Protein AF-A0A7J7G864-F1 (afdb_monomer_lite)

Secondary structure (DSSP, 8-state):
--TT--EEEEEEEEEEETTEEEEEEEEEEEEEE-SPPSS---TT--TTTSB-----S-S--

Sequence (61 aa):
MKPDGTVILRNAKIDMFKGSMRLAVDKWGRVEVTEPASFTVKDDNNLSLLKLVCCCAASLV

pLDDT: mean 75.63, std 14.36, range [37.03, 89.38]

InterPro domains:
  IPR012340 Nucleic acid-binding, OB-fold [G3DSA:2.40.50.140] (1-49)
  IPR012340 Nucleic acid-binding, OB-fold [SSF50249] (1-53)
  IPR048970 Single-stranded DNA binding protein Ssb-like, OB fold [PF21473] (1-33)

Radius of gyration: 15.84 Å; chains: 1; bounding box: 39×37×32 Å

Organism: Camellia sinensis (NCBI:txid4442)

Structure (mmCIF, N/CA/C/O backbone):
data_AF-A0A7J7G864-F1
#
_entry.id   AF-A0A7J7G864-F1
#
loop_
_atom_site.group_PDB
_atom_site.id
_atom_site.type_symbol
_atom_site.label_atom_id
_atom_site.label_alt_id
_atom_site.label_comp_id
_atom_site.label_asym_id
_atom_site.label_entity_id
_atom_site.label_seq_id
_atom_site.pdbx_PDB_ins_code
_atom_site.Cartn_x
_atom_site.Cartn_y
_atom_site.Cartn_z
_atom_site.occupancy
_atom_site.B_iso_or_equiv
_atom_site.auth_seq_id
_atom_site.auth_comp_id
_atom_site.auth_asym_id
_atom_site.auth_atom_id
_atom_site.pdbx_PDB_model_num
ATOM 1 N N . MET A 1 1 ? -9.572 -5.833 1.003 1.00 74.31 1 MET A N 1
ATOM 2 C CA . MET A 1 1 ? -9.697 -5.122 2.294 1.00 74.31 1 MET A CA 1
ATOM 3 C C . MET A 1 1 ? -11.072 -4.490 2.335 1.00 74.31 1 MET A C 1
ATOM 5 O O . MET A 1 1 ? -11.537 -4.070 1.282 1.00 74.31 1 MET A O 1
ATOM 9 N N . LYS A 1 2 ? -11.747 -4.502 3.487 1.00 80.31 2 LYS A N 1
ATOM 10 C CA . LYS A 1 2 ? -13.017 -3.780 3.622 1.00 80.31 2 LYS A CA 1
ATOM 11 C C . LYS A 1 2 ? -12.714 -2.278 3.732 1.00 80.31 2 LYS A C 1
ATOM 13 O O . LYS A 1 2 ? -11.707 -1.954 4.366 1.00 80.31 2 LYS A O 1
ATOM 18 N N . PRO A 1 3 ? -13.522 -1.398 3.114 1.00 79.81 3 PRO A N 1
ATOM 19 C CA . PRO A 1 3 ? -13.410 0.038 3.358 1.00 79.81 3 PRO A CA 1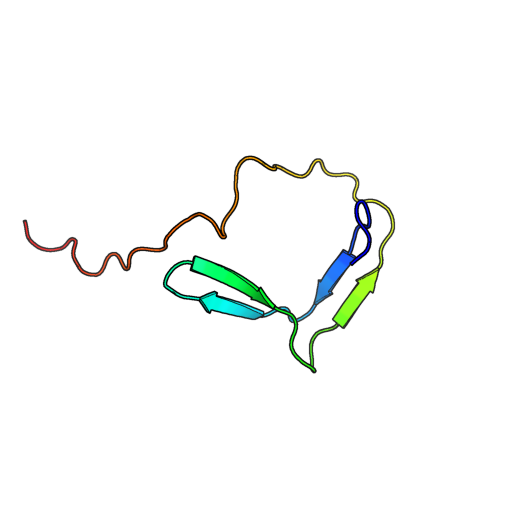
ATOM 20 C C . PRO A 1 3 ? -13.586 0.316 4.860 1.00 79.81 3 PRO A C 1
ATOM 22 O O . PRO A 1 3 ? -14.251 -0.457 5.551 1.00 79.81 3 PRO A O 1
ATOM 25 N N . ASP A 1 4 ? -12.919 1.356 5.359 1.00 79.38 4 ASP A N 1
ATOM 26 C CA . ASP A 1 4 ? -12.950 1.820 6.760 1.00 79.38 4 ASP A CA 1
ATOM 27 C C . ASP A 1 4 ? -12.370 0.853 7.816 1.00 79.38 4 ASP A C 1
ATOM 29 O O . ASP A 1 4 ? -12.420 1.113 9.018 1.00 79.38 4 ASP A O 1
ATOM 33 N N . GLY A 1 5 ? -11.763 -0.258 7.389 1.00 80.88 5 GLY A N 1
ATOM 34 C CA . GLY A 1 5 ? -11.041 -1.174 8.273 1.00 80.88 5 GLY A CA 1
ATOM 35 C C . GLY A 1 5 ? -9.587 -0.749 8.491 1.00 80.88 5 GLY A C 1
ATOM 36 O O . GLY A 1 5 ? -8.849 -0.540 7.530 1.00 80.88 5 GLY A O 1
ATOM 37 N N . THR A 1 6 ? -9.143 -0.696 9.750 1.00 84.00 6 THR A N 1
ATOM 38 C CA . THR A 1 6 ? -7.721 -0.511 10.083 1.00 84.00 6 THR A CA 1
ATOM 39 C C . THR A 1 6 ? -6.998 -1.855 10.047 1.00 84.00 6 THR A C 1
ATOM 41 O O . THR A 1 6 ? -7.454 -2.851 10.611 1.00 84.00 6 THR A O 1
ATOM 44 N N . VAL A 1 7 ? -5.867 -1.896 9.347 1.00 86.44 7 VAL A N 1
ATOM 45 C CA . VAL A 1 7 ? -5.080 -3.114 9.165 1.00 86.44 7 VAL A CA 1
ATOM 46 C C . VAL A 1 7 ? -3.599 -2.776 9.255 1.00 86.44 7 VAL A C 1
ATOM 48 O O . VAL A 1 7 ? -3.137 -1.820 8.632 1.00 86.44 7 VAL A O 1
ATOM 51 N N . ILE A 1 8 ? -2.846 -3.591 9.988 1.00 87.19 8 ILE A N 1
ATOM 52 C CA . ILE A 1 8 ? -1.390 -3.513 10.065 1.00 87.19 8 ILE A CA 1
ATOM 53 C C . ILE A 1 8 ? -0.790 -4.558 9.126 1.00 87.19 8 ILE A C 1
ATOM 55 O O . ILE A 1 8 ? -1.100 -5.749 9.193 1.00 87.19 8 ILE A O 1
ATOM 59 N N . LEU A 1 9 ? 0.092 -4.105 8.239 1.00 88.88 9 LEU A N 1
ATOM 60 C CA . LEU A 1 9 ? 0.797 -4.957 7.287 1.00 88.88 9 LEU A CA 1
ATOM 61 C C . LEU A 1 9 ? 2.223 -5.203 7.779 1.00 88.88 9 LEU A C 1
ATOM 63 O O . LEU A 1 9 ? 3.044 -4.287 7.807 1.00 88.88 9 LEU A O 1
ATOM 67 N N . ARG A 1 10 ? 2.530 -6.446 8.160 1.00 89.38 10 ARG A N 1
ATOM 68 C CA . ARG A 1 10 ? 3.877 -6.864 8.573 1.00 89.38 10 ARG A CA 1
ATOM 69 C C . ARG A 1 10 ? 4.596 -7.540 7.418 1.00 89.38 10 ARG A C 1
ATOM 71 O O . ARG A 1 10 ? 4.006 -8.370 6.728 1.00 89.38 10 ARG A O 1
ATOM 78 N N . ASN A 1 11 ? 5.876 -7.215 7.234 1.00 87.69 11 ASN A N 1
ATOM 79 C CA . ASN A 1 11 ? 6.676 -7.688 6.099 1.00 87.69 11 ASN A CA 1
ATOM 80 C C . ASN A 1 11 ? 6.058 -7.332 4.732 1.00 87.69 11 ASN A C 1
ATOM 82 O O . ASN A 1 11 ? 6.161 -8.094 3.772 1.00 87.69 11 ASN A O 1
ATOM 86 N N . ALA A 1 12 ? 5.412 -6.167 4.636 1.00 88.50 12 ALA A N 1
ATOM 87 C CA . ALA A 1 12 ? 5.004 -5.630 3.346 1.00 88.50 12 ALA A CA 1
ATOM 88 C C . ALA A 1 12 ? 6.228 -5.151 2.556 1.00 88.50 12 ALA A C 1
ATOM 90 O O . ALA A 1 12 ? 7.164 -4.570 3.109 1.00 88.50 12 ALA A O 1
ATOM 91 N N . LYS A 1 13 ? 6.199 -5.386 1.251 1.00 86.88 13 LYS A N 1
ATOM 92 C CA . LYS A 1 13 ? 7.206 -4.953 0.294 1.00 86.88 13 LYS A CA 1
ATOM 93 C C . LYS A 1 13 ? 6.705 -3.719 -0.447 1.00 86.88 13 LYS A C 1
ATOM 95 O O . LYS A 1 13 ? 5.538 -3.638 -0.820 1.00 86.88 13 LYS A O 1
ATOM 100 N N . ILE A 1 14 ? 7.602 -2.772 -0.703 1.00 88.25 14 ILE A N 1
ATOM 101 C CA . ILE A 1 14 ? 7.346 -1.697 -1.661 1.00 88.25 14 ILE A CA 1
ATOM 102 C C . ILE A 1 14 ? 7.801 -2.198 -3.030 1.00 88.25 14 ILE A C 1
ATOM 104 O O . ILE A 1 14 ? 8.979 -2.491 -3.231 1.00 88.25 14 ILE A O 1
ATOM 108 N N . ASP A 1 15 ? 6.855 -2.337 -3.949 1.00 83.88 15 ASP A N 1
ATOM 109 C CA . ASP A 1 15 ? 7.104 -2.676 -5.340 1.00 83.88 15 ASP A CA 1
ATOM 110 C C . ASP A 1 15 ? 7.083 -1.416 -6.207 1.00 83.88 15 ASP A C 1
ATOM 112 O O . ASP A 1 15 ? 6.255 -0.518 -6.021 1.00 83.88 15 ASP A O 1
ATOM 116 N N . MET A 1 16 ? 8.010 -1.336 -7.156 1.00 81.19 16 MET A N 1
ATOM 117 C CA . MET A 1 16 ? 8.137 -0.181 -8.035 1.00 81.19 16 MET A CA 1
ATOM 118 C C . MET A 1 16 ? 7.482 -0.491 -9.374 1.00 81.19 16 MET A C 1
ATOM 120 O O . MET A 1 16 ? 7.968 -1.305 -10.156 1.00 81.19 16 MET A O 1
ATOM 124 N N . PHE A 1 17 ? 6.394 0.208 -9.672 1.00 78.81 17 PHE A N 1
ATOM 125 C CA . PHE A 1 17 ? 5.654 0.036 -10.910 1.00 78.81 17 PHE A CA 1
ATOM 126 C C . PHE A 1 17 ? 5.723 1.309 -11.751 1.00 78.81 17 PHE A C 1
ATOM 128 O O . PHE A 1 17 ? 5.180 2.340 -11.373 1.00 78.81 17 PHE A O 1
ATOM 135 N N . LYS A 1 18 ? 6.385 1.250 -12.914 1.00 79.31 18 LYS A N 1
ATOM 136 C CA . LYS A 1 18 ? 6.482 2.369 -13.880 1.00 79.31 18 LYS A CA 1
ATOM 137 C C . LYS A 1 18 ? 6.897 3.721 -13.252 1.00 79.31 18 LYS A C 1
ATOM 139 O O . LYS A 1 18 ? 6.441 4.776 -13.687 1.00 79.31 18 LYS A O 1
ATOM 144 N N . GLY A 1 19 ? 7.783 3.691 -12.252 1.00 75.12 19 GLY A N 1
ATOM 145 C CA . GLY A 1 19 ? 8.307 4.885 -11.573 1.00 75.12 19 GLY A CA 1
ATOM 146 C C . GLY A 1 19 ? 7.460 5.402 -10.406 1.00 75.12 19 GLY A C 1
ATOM 147 O O . GLY A 1 19 ? 7.814 6.429 -9.830 1.00 75.12 19 GLY A O 1
ATOM 148 N N . SER A 1 20 ? 6.381 4.703 -10.040 1.00 74.12 20 SER A N 1
ATOM 149 C CA . SER A 1 20 ? 5.651 4.927 -8.793 1.00 74.12 20 SER A CA 1
ATOM 150 C C . SER A 1 20 ? 5.782 3.746 -7.839 1.00 74.12 20 SER A C 1
ATOM 152 O O . SER A 1 20 ? 5.988 2.599 -8.243 1.00 74.12 20 SER A O 1
ATOM 154 N N . MET A 1 21 ? 5.689 4.041 -6.547 1.00 84.56 21 MET A N 1
ATOM 155 C CA . MET A 1 21 ? 5.766 3.041 -5.489 1.00 84.56 21 MET A CA 1
ATOM 156 C C . MET A 1 21 ? 4.375 2.499 -5.168 1.00 84.56 21 MET A C 1
ATOM 158 O O . MET A 1 21 ? 3.400 3.247 -5.065 1.00 84.56 21 MET A O 1
ATOM 162 N N . ARG A 1 22 ? 4.286 1.185 -4.983 1.00 85.62 22 ARG A N 1
ATOM 163 C CA . ARG A 1 22 ? 3.084 0.475 -4.545 1.00 85.62 22 ARG A CA 1
ATOM 164 C C . ARG A 1 22 ? 3.443 -0.421 -3.374 1.00 85.62 22 ARG A C 1
ATOM 166 O O . ARG A 1 22 ? 4.507 -1.022 -3.368 1.00 85.62 22 ARG A O 1
ATOM 173 N N . LEU A 1 23 ? 2.560 -0.530 -2.393 1.00 86.81 23 LEU A N 1
ATOM 174 C CA . LEU A 1 23 ? 2.764 -1.429 -1.264 1.00 86.81 23 LEU A CA 1
ATOM 175 C C . LEU A 1 23 ? 2.064 -2.765 -1.544 1.00 86.81 23 LEU A C 1
ATOM 177 O O . LEU A 1 23 ? 0.871 -2.795 -1.840 1.00 86.81 23 LEU A O 1
ATOM 181 N N . ALA A 1 24 ? 2.814 -3.860 -1.476 1.00 86.62 24 ALA A N 1
ATOM 182 C CA . ALA A 1 24 ? 2.351 -5.221 -1.713 1.00 86.62 24 ALA A CA 1
ATOM 183 C C . ALA A 1 24 ? 2.721 -6.118 -0.525 1.00 86.62 24 ALA A C 1
ATOM 185 O O . ALA A 1 24 ? 3.699 -5.877 0.178 1.00 86.62 24 ALA A O 1
ATOM 186 N N . VAL A 1 25 ? 1.940 -7.166 -0.288 1.00 87.19 25 VAL A N 1
ATOM 187 C CA . VAL A 1 25 ? 2.210 -8.143 0.773 1.00 87.19 25 VAL A CA 1
ATOM 188 C C . VAL A 1 25 ? 2.521 -9.472 0.104 1.00 87.19 25 VAL A C 1
ATOM 190 O O . VAL A 1 25 ? 1.670 -10.032 -0.585 1.00 87.19 25 VAL A O 1
ATOM 193 N N . ASP A 1 26 ? 3.748 -9.956 0.282 1.00 85.31 26 ASP A N 1
ATOM 194 C CA . ASP A 1 26 ? 4.178 -11.247 -0.253 1.00 85.31 26 ASP A CA 1
ATOM 195 C C . ASP A 1 26 ? 3.658 -12.409 0.609 1.00 85.31 26 ASP A C 1
ATOM 197 O O . ASP A 1 26 ? 3.110 -12.221 1.693 1.00 85.31 26 ASP A O 1
ATOM 201 N N . LYS A 1 27 ? 3.891 -13.649 0.163 1.00 81.12 27 LYS A N 1
ATOM 202 C CA . LYS A 1 27 ? 3.462 -14.887 0.850 1.00 81.12 27 LYS A CA 1
ATOM 203 C C . LYS A 1 27 ? 3.988 -15.032 2.288 1.00 81.12 27 LYS A C 1
ATOM 205 O O . LYS A 1 27 ? 3.433 -15.799 3.066 1.00 81.12 27 LYS A O 1
ATOM 210 N N . TRP A 1 28 ? 5.063 -14.319 2.618 1.00 80.19 28 TRP A N 1
ATOM 211 C CA . TRP A 1 28 ? 5.683 -14.292 3.947 1.00 80.19 28 TRP A CA 1
ATOM 212 C C . TRP A 1 28 ? 5.203 -13.122 4.813 1.00 80.19 28 TRP A C 1
ATOM 214 O O . TRP A 1 28 ? 5.529 -13.059 5.998 1.00 80.19 28 TRP A O 1
ATOM 224 N N . GLY A 1 29 ? 4.458 -12.183 4.228 1.00 84.38 29 GLY A N 1
ATOM 225 C CA . GLY A 1 29 ? 3.866 -11.062 4.938 1.00 84.38 29 GLY A CA 1
ATOM 226 C C . GLY A 1 29 ? 2.595 -11.471 5.675 1.00 84.38 29 GLY A C 1
ATOM 227 O O . GLY A 1 29 ? 1.891 -12.402 5.279 1.00 84.38 29 GLY A O 1
ATOM 228 N N . ARG A 1 30 ? 2.297 -10.772 6.770 1.00 85.31 30 ARG A N 1
ATOM 229 C CA . ARG A 1 30 ? 1.064 -10.966 7.543 1.00 85.31 30 ARG A CA 1
ATOM 230 C C . ARG A 1 30 ? 0.221 -9.706 7.518 1.00 85.31 30 ARG A C 1
ATOM 232 O O . ARG A 1 30 ? 0.731 -8.591 7.583 1.00 85.31 30 ARG A O 1
ATOM 239 N N . VAL A 1 31 ? -1.083 -9.924 7.447 1.00 87.19 31 VAL A N 1
ATOM 240 C CA . VAL A 1 31 ? -2.109 -8.889 7.487 1.00 87.19 31 VAL A CA 1
ATOM 241 C C . VAL A 1 31 ? -2.840 -9.053 8.814 1.00 87.19 31 VAL A C 1
ATOM 243 O O . VAL A 1 31 ? -3.584 -10.017 8.991 1.00 87.19 31 VAL A O 1
ATOM 246 N N . GLU A 1 32 ? -2.582 -8.158 9.760 1.00 84.19 32 GLU A N 1
ATOM 247 C CA . GLU A 1 32 ? -3.215 -8.154 11.080 1.00 84.19 32 GLU A CA 1
ATOM 248 C C . GLU A 1 32 ? -4.356 -7.140 11.073 1.00 84.19 32 GLU A C 1
ATOM 250 O O . GLU A 1 32 ? -4.145 -5.954 10.826 1.00 84.19 32 GLU A O 1
ATOM 255 N N . VAL A 1 33 ? -5.580 -7.605 11.317 1.00 83.56 33 VAL A N 1
ATOM 256 C CA . VAL A 1 33 ? -6.732 -6.713 11.488 1.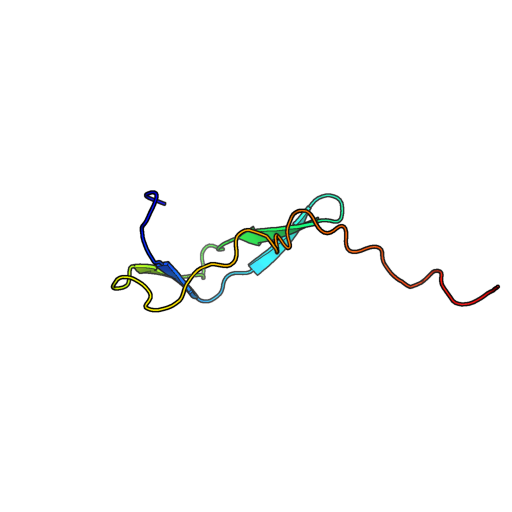00 83.56 33 VAL A CA 1
ATOM 257 C C . VAL A 1 33 ? -6.704 -6.199 12.916 1.00 83.56 33 VAL A C 1
ATOM 259 O O . VAL A 1 33 ? -6.637 -6.997 13.851 1.00 83.56 33 VAL A O 1
ATOM 262 N N . THR A 1 34 ? -6.744 -4.883 13.078 1.00 82.00 34 THR A N 1
ATOM 263 C CA . THR A 1 34 ? -6.688 -4.245 14.392 1.00 82.00 34 THR A CA 1
ATOM 264 C C . THR A 1 34 ? -7.939 -3.429 14.659 1.00 82.00 34 THR A C 1
ATOM 266 O O . THR A 1 34 ? -8.749 -3.168 13.770 1.00 82.00 34 THR A O 1
ATOM 269 N N . GLU A 1 35 ? -8.075 -3.017 15.914 1.00 80.19 35 GLU A N 1
ATOM 270 C CA . GLU A 1 35 ? -9.015 -1.986 16.337 1.00 80.19 35 GLU A CA 1
ATOM 271 C C . GLU A 1 35 ? -8.817 -0.684 15.534 1.00 80.19 35 GLU A C 1
ATOM 273 O O . GLU A 1 35 ? -7.739 -0.473 14.956 1.00 80.19 35 GLU A O 1
ATOM 278 N N . PRO A 1 36 ? -9.856 0.170 15.445 1.00 77.81 36 PRO A N 1
ATOM 279 C CA . PRO A 1 36 ? -9.796 1.408 14.678 1.00 77.81 36 PRO A CA 1
ATOM 280 C C . PRO A 1 36 ? -8.616 2.278 15.122 1.00 77.81 36 PRO A C 1
ATOM 282 O O . PRO A 1 36 ? -8.443 2.562 16.307 1.00 77.81 36 PRO A O 1
ATOM 285 N N . ALA A 1 37 ? -7.801 2.700 14.156 1.00 77.19 37 ALA A N 1
ATOM 286 C CA . ALA A 1 37 ? -6.684 3.598 14.401 1.00 77.19 37 ALA A CA 1
ATOM 287 C C . ALA A 1 37 ? -7.161 4.921 15.019 1.00 77.19 37 ALA A C 1
ATOM 289 O O . ALA A 1 37 ? -8.117 5.534 14.553 1.00 77.19 37 ALA A O 1
ATOM 290 N N . SER A 1 38 ? -6.438 5.403 16.030 1.00 80.12 38 SER A N 1
ATOM 291 C CA . SER A 1 38 ? -6.698 6.692 16.682 1.00 80.12 38 SER A CA 1
ATOM 292 C C . SER A 1 38 ? -6.151 7.901 15.911 1.00 80.12 38 SER A C 1
ATOM 294 O O . SER A 1 38 ? -6.264 9.030 16.383 1.00 80.12 38 SER A O 1
ATOM 296 N N . PHE A 1 39 ? -5.538 7.685 14.742 1.00 81.31 39 PHE A N 1
ATOM 297 C CA . PHE A 1 39 ? -4.928 8.736 13.932 1.00 81.31 39 PHE A CA 1
ATOM 298 C C . PHE A 1 39 ? -5.745 9.034 12.674 1.00 81.31 39 PHE A C 1
ATOM 300 O O . PHE A 1 39 ? -6.266 8.136 12.016 1.00 81.31 39 PHE A O 1
ATOM 307 N N . THR A 1 40 ? -5.804 10.313 12.305 1.00 83.44 40 THR A N 1
ATOM 308 C CA . THR A 1 40 ? -6.389 10.755 11.038 1.00 83.44 40 THR A CA 1
ATOM 309 C C . THR A 1 40 ? -5.434 10.428 9.893 1.00 83.44 40 THR A C 1
ATOM 311 O O . THR A 1 40 ? -4.277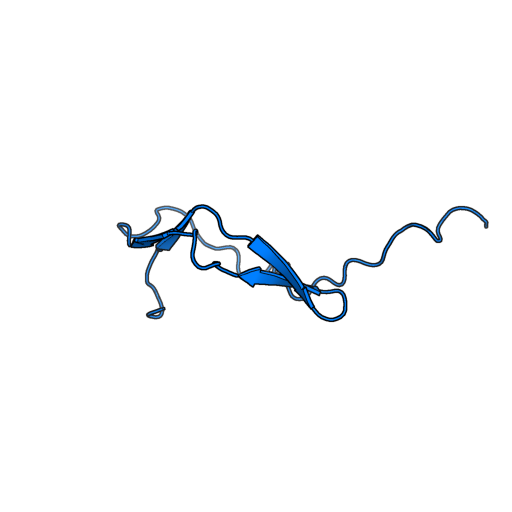 10.861 9.894 1.00 83.44 40 THR A O 1
ATOM 314 N N . VAL A 1 41 ? -5.909 9.661 8.912 1.00 81.94 41 VAL A N 1
ATOM 315 C CA . VAL A 1 41 ? -5.173 9.425 7.664 1.00 81.94 41 VAL A CA 1
ATOM 316 C C . VAL A 1 41 ? -5.099 10.741 6.888 1.00 81.94 41 VAL A C 1
ATOM 318 O O . VAL A 1 41 ? -6.071 11.484 6.820 1.00 81.94 41 VAL A O 1
ATOM 321 N N . LYS A 1 42 ? -3.923 11.060 6.342 1.00 85.62 42 LYS A N 1
ATOM 322 C CA . LYS A 1 42 ? -3.733 12.233 5.480 1.00 85.62 42 LYS A CA 1
ATOM 323 C C . LYS A 1 42 ? -3.895 11.816 4.025 1.00 85.62 42 LYS A C 1
ATOM 325 O O . LYS A 1 42 ? -2.941 11.313 3.431 1.00 85.62 42 LYS A O 1
ATOM 330 N N . ASP A 1 43 ? -5.073 12.043 3.464 1.00 81.88 43 ASP A N 1
ATOM 331 C CA . ASP A 1 43 ? -5.394 11.651 2.086 1.00 81.88 43 ASP A CA 1
ATOM 332 C C . ASP A 1 43 ? -4.645 12.479 1.025 1.00 81.88 43 ASP A C 1
ATOM 334 O O . ASP A 1 43 ? -4.447 12.022 -0.101 1.00 81.88 43 ASP A O 1
ATOM 338 N N . ASP A 1 44 ? -4.149 13.665 1.394 1.00 82.50 44 ASP A N 1
ATOM 339 C CA . ASP A 1 44 ? -3.476 14.588 0.471 1.00 82.50 44 ASP A CA 1
ATOM 340 C C . ASP A 1 44 ? -2.072 14.124 0.038 1.00 82.50 44 ASP A C 1
ATOM 342 O O . ASP A 1 44 ? -1.560 14.556 -0.996 1.00 82.50 44 ASP A O 1
ATOM 346 N N . ASN A 1 45 ? -1.416 13.247 0.809 1.00 76.81 45 ASN A N 1
ATOM 347 C CA . ASN A 1 45 ? -0.025 12.845 0.572 1.00 76.81 45 ASN A CA 1
ATOM 348 C C . ASN A 1 45 ? 0.083 11.409 0.043 1.00 76.81 45 ASN A C 1
ATOM 350 O O . ASN A 1 45 ? 0.528 10.489 0.735 1.00 76.81 45 ASN A O 1
ATOM 354 N N . ASN A 1 46 ? -0.332 11.214 -1.208 1.00 77.69 46 ASN A N 1
ATOM 355 C CA . ASN A 1 46 ? -0.317 9.903 -1.846 1.00 77.69 46 ASN A CA 1
ATOM 356 C C . ASN A 1 46 ? 1.046 9.584 -2.493 1.00 77.69 46 ASN A C 1
ATOM 358 O O . ASN A 1 46 ? 1.366 10.029 -3.598 1.00 77.69 46 ASN A O 1
ATOM 362 N N . LEU A 1 47 ? 1.824 8.726 -1.832 1.00 74.00 47 LEU A N 1
ATOM 363 C CA . LEU A 1 47 ? 3.149 8.281 -2.285 1.00 74.00 47 LEU A CA 1
ATOM 364 C C . LEU A 1 47 ? 3.131 7.461 -3.589 1.00 74.00 47 LEU A C 1
ATOM 366 O O . LEU A 1 47 ? 4.170 7.314 -4.230 1.00 74.00 47 LEU A O 1
ATOM 370 N N . SER A 1 48 ? 1.973 6.943 -4.007 1.00 71.19 48 SER A N 1
ATOM 371 C CA . SER A 1 48 ? 1.821 6.242 -5.288 1.00 71.19 48 SER A CA 1
ATOM 372 C C . SER A 1 48 ? 1.599 7.184 -6.474 1.00 71.19 48 SER A C 1
ATOM 374 O O . SER A 1 48 ? 1.788 6.764 -7.616 1.00 71.19 48 SER A O 1
ATOM 376 N N . LEU A 1 49 ? 1.208 8.440 -6.233 1.00 72.69 49 LEU A N 1
ATOM 377 C CA . LEU A 1 49 ? 1.115 9.473 -7.275 1.00 72.69 49 LEU A CA 1
ATOM 378 C C . LEU A 1 49 ? 2.444 10.209 -7.473 1.00 72.69 49 LEU A C 1
ATOM 380 O O . LEU A 1 49 ? 2.679 10.793 -8.531 1.00 72.69 49 LEU A O 1
ATOM 384 N N . LEU A 1 50 ? 3.336 10.141 -6.482 1.00 70.00 50 LEU A N 1
ATOM 385 C CA . LEU A 1 50 ? 4.687 10.663 -6.607 1.00 70.00 50 LEU A CA 1
ATOM 386 C C . LEU A 1 50 ? 5.506 9.770 -7.542 1.00 70.00 50 LEU A C 1
ATOM 388 O O . LEU A 1 50 ? 5.711 8.578 -7.301 1.00 70.00 50 LEU A O 1
ATOM 392 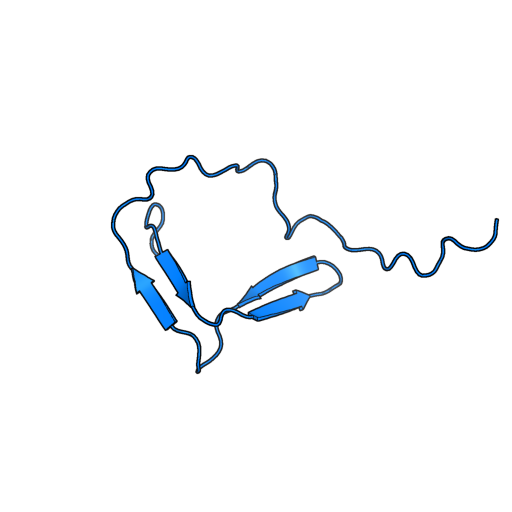N N . LYS A 1 51 ? 6.003 10.373 -8.621 1.00 63.16 51 LYS A N 1
ATOM 393 C CA . LYS A 1 51 ? 6.997 9.751 -9.487 1.00 63.16 51 LYS A CA 1
ATOM 394 C C . LYS A 1 51 ? 8.368 9.981 -8.869 1.00 63.16 51 LYS A C 1
ATOM 396 O O . LYS A 1 51 ? 8.844 11.116 -8.845 1.00 63.16 51 LYS A O 1
ATOM 401 N N . LEU A 1 52 ? 9.013 8.918 -8.395 1.00 57.94 52 LEU A N 1
ATOM 402 C CA . LEU A 1 52 ? 10.383 9.017 -7.902 1.00 57.94 52 LEU A CA 1
ATOM 403 C C . LEU A 1 52 ? 11.312 9.078 -9.122 1.00 57.94 52 LEU A C 1
ATOM 405 O O . LEU A 1 52 ? 11.757 8.062 -9.655 1.00 57.94 52 LEU A O 1
ATOM 409 N N . VAL A 1 53 ? 11.526 10.288 -9.640 1.00 44.56 53 VAL A N 1
ATOM 410 C CA . VAL A 1 53 ? 12.558 10.542 -10.646 1.00 44.56 53 VAL A CA 1
ATOM 411 C C . VAL A 1 53 ? 13.904 10.306 -9.975 1.00 44.56 53 VAL A C 1
ATOM 413 O O . VAL A 1 53 ? 14.239 10.943 -8.980 1.00 44.56 53 VAL A O 1
ATOM 416 N N . CYS A 1 5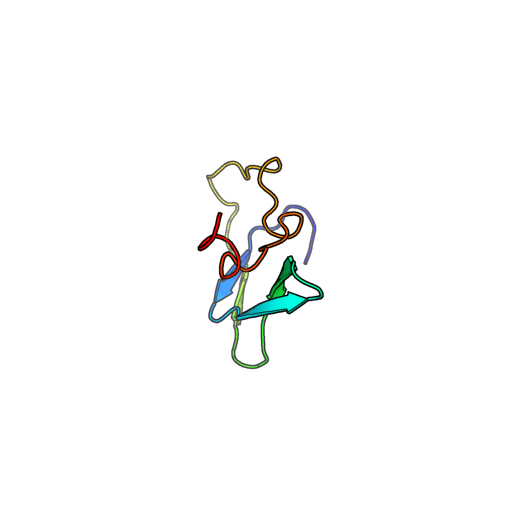4 ? 14.662 9.353 -10.516 1.00 37.38 54 CYS A N 1
ATOM 417 C CA . CYS A 1 54 ? 16.042 9.116 -10.133 1.00 37.38 54 CYS A CA 1
ATOM 418 C C . CYS A 1 54 ? 16.827 10.419 -10.333 1.00 37.38 54 CYS A C 1
ATOM 420 O O . CYS A 1 54 ? 17.107 10.821 -11.462 1.00 37.38 54 CYS A O 1
ATOM 422 N N . CYS A 1 55 ? 17.173 11.085 -9.234 1.00 37.03 55 CYS A N 1
ATOM 423 C CA . CYS A 1 55 ? 18.065 12.237 -9.220 1.00 37.03 55 CYS A CA 1
ATOM 424 C C . CYS A 1 55 ? 19.520 11.761 -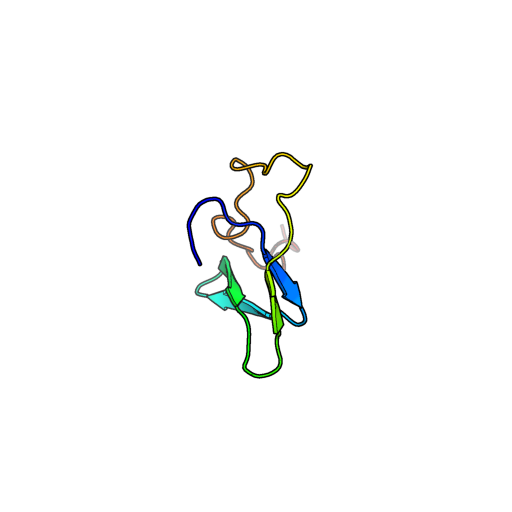9.400 1.00 37.03 55 CYS A C 1
ATOM 426 O O . CYS A 1 55 ? 20.372 11.987 -8.553 1.00 37.03 55 CYS A O 1
ATOM 428 N N . CYS A 1 56 ? 19.796 11.024 -10.478 1.00 38.62 56 CYS A N 1
ATOM 429 C CA . CYS A 1 56 ? 21.159 10.746 -10.940 1.00 38.62 56 CYS A CA 1
ATOM 430 C C . CYS A 1 56 ? 21.498 11.566 -12.201 1.00 38.62 56 CYS A C 1
ATOM 432 O O . CYS A 1 56 ? 22.523 11.342 -12.832 1.00 38.62 56 CYS A O 1
ATOM 434 N N . ALA A 1 57 ? 20.647 12.538 -12.552 1.00 49.25 57 ALA A N 1
ATOM 435 C CA . ALA A 1 57 ? 20.838 13.483 -13.654 1.00 49.25 57 ALA A CA 1
ATOM 436 C C . ALA A 1 57 ? 20.704 14.948 -13.186 1.00 49.25 57 ALA A C 1
ATOM 438 O O . ALA A 1 57 ? 20.142 15.781 -13.886 1.00 49.25 57 ALA A O 1
ATOM 439 N N . ALA A 1 58 ? 21.185 15.255 -11.979 1.00 48.12 58 ALA A N 1
ATOM 440 C CA . ALA A 1 58 ? 21.378 16.632 -11.513 1.00 48.12 58 ALA A CA 1
ATOM 441 C C . ALA A 1 58 ? 22.783 16.801 -10.903 1.00 48.12 58 ALA A C 1
ATOM 443 O O . ALA A 1 58 ? 22.972 17.293 -9.797 1.00 48.12 58 ALA A O 1
ATOM 444 N N . SER A 1 59 ? 23.786 16.326 -11.638 1.00 48.88 59 SER A N 1
ATOM 445 C CA . SER A 1 59 ? 25.129 16.904 -11.656 1.00 48.88 59 SER A CA 1
ATOM 446 C C . SER A 1 59 ? 25.422 17.200 -13.123 1.00 48.88 59 SER A C 1
ATOM 448 O O . SER A 1 59 ? 25.198 16.328 -13.957 1.00 48.88 59 SER A O 1
ATOM 450 N N . LEU A 1 60 ? 25.897 18.416 -13.399 1.00 50.34 60 LEU A N 1
ATOM 451 C CA . LEU A 1 60 ? 25.977 19.098 -14.700 1.00 50.34 60 LEU A CA 1
ATOM 452 C C . LEU A 1 60 ? 24.634 19.639 -15.221 1.00 50.34 60 LEU A C 1
ATOM 454 O O . LEU A 1 60 ? 23.969 18.993 -16.025 1.00 50.34 60 LEU A O 1
ATOM 458 N N . VAL A 1 61 ? 24.239 20.836 -14.777 1.00 45.62 61 VAL A N 1
ATOM 459 C CA . VAL A 1 61 ? 24.677 22.127 -15.355 1.00 45.62 61 VAL A CA 1
ATOM 460 C C . VAL A 1 61 ? 24.769 23.149 -14.227 1.00 45.62 61 VAL A C 1
ATOM 462 O O . VAL A 1 61 ? 23.882 23.111 -13.347 1.00 45.62 61 VAL A O 1
#

Foldseek 3Di:
DDPQWDKDKAPWDWDADPQATDTHHDPPIDIGGDDHDPDDDDPPDDRRPDRPDPPPPPDDD